Protein AF-A0A800AS78-F1 (afdb_monomer_lite)

Structure (mmCIF, N/CA/C/O backbone):
data_AF-A0A800AS78-F1
#
_entry.id   AF-A0A800AS78-F1
#
loop_
_atom_site.group_PDB
_atom_site.id
_atom_site.type_symbol
_atom_site.label_atom_id
_atom_site.label_alt_id
_atom_site.label_comp_id
_atom_site.label_asym_id
_atom_site.label_entity_id
_atom_site.label_seq_id
_atom_site.pdbx_PDB_ins_code
_atom_site.Cartn_x
_atom_site.Cartn_y
_atom_site.Cartn_z
_atom_site.occupancy
_atom_site.B_iso_or_equiv
_atom_site.auth_seq_id
_atom_site.auth_comp_id
_atom_site.auth_asym_id
_atom_site.auth_atom_id
_atom_site.pdbx_PDB_model_num
ATOM 1 N N . MET A 1 1 ? -11.876 2.652 -1.904 1.00 62.81 1 MET A N 1
ATOM 2 C CA . MET A 1 1 ? -11.357 3.111 -3.218 1.00 62.81 1 MET A CA 1
ATOM 3 C C . MET A 1 1 ? -10.158 2.248 -3.579 1.00 62.81 1 MET A C 1
ATOM 5 O O . MET A 1 1 ? -9.456 1.842 -2.663 1.00 62.81 1 MET A O 1
ATOM 9 N N . LYS A 1 2 ? -9.941 1.932 -4.862 1.00 75.62 2 LYS A N 1
ATOM 10 C CA . LYS A 1 2 ? -8.724 1.228 -5.299 1.00 75.62 2 LYS A CA 1
ATOM 11 C C . LYS A 1 2 ? -7.629 2.261 -5.555 1.00 75.62 2 LYS A C 1
ATOM 13 O O . LYS A 1 2 ? -7.904 3.267 -6.207 1.00 75.62 2 LYS A O 1
ATOM 18 N N . TYR A 1 3 ? -6.426 2.033 -5.042 1.00 90.62 3 TYR A N 1
ATOM 19 C CA . TYR A 1 3 ? -5.271 2.855 -5.397 1.00 90.62 3 TYR A CA 1
ATOM 20 C C . TYR A 1 3 ? -4.637 2.309 -6.670 1.00 90.62 3 TYR A C 1
ATOM 22 O O . TYR A 1 3 ? -4.584 1.099 -6.869 1.00 90.62 3 TYR A O 1
ATOM 30 N N . THR A 1 4 ? -4.180 3.198 -7.546 1.00 94.38 4 THR A N 1
ATOM 31 C CA . THR A 1 4 ? -3.430 2.830 -8.749 1.00 94.38 4 THR A CA 1
ATOM 32 C C . THR A 1 4 ? -2.098 3.557 -8.728 1.00 94.38 4 THR A C 1
ATOM 34 O O . THR A 1 4 ? -2.060 4.787 -8.716 1.00 94.38 4 THR A O 1
ATOM 37 N N . CYS A 1 5 ? -1.008 2.796 -8.740 1.00 94.50 5 CYS A N 1
ATOM 38 C CA . CYS A 1 5 ? 0.328 3.336 -8.900 1.00 94.50 5 CYS A CA 1
ATOM 39 C C . CYS A 1 5 ? 0.443 3.971 -10.287 1.00 94.50 5 CYS A C 1
ATOM 41 O O . CYS A 1 5 ? 0.292 3.300 -11.308 1.00 94.50 5 CYS A O 1
ATOM 43 N N . LEU A 1 6 ? 0.740 5.267 -10.331 1.00 94.56 6 LEU A N 1
ATOM 44 C CA . LEU A 1 6 ? 0.818 6.025 -11.583 1.00 94.56 6 LEU A CA 1
ATOM 45 C C . LEU A 1 6 ? 2.094 5.735 -12.392 1.00 94.56 6 LEU A C 1
ATOM 47 O O . LEU A 1 6 ? 2.184 6.144 -13.545 1.00 94.56 6 LEU A O 1
ATOM 51 N N . VAL A 1 7 ? 3.072 5.040 -11.799 1.00 96.69 7 VAL A N 1
ATOM 52 C CA . VAL A 1 7 ? 4.351 4.706 -12.444 1.00 96.69 7 VAL A CA 1
ATOM 53 C C . VAL A 1 7 ? 4.250 3.396 -13.219 1.00 96.69 7 VAL A C 1
ATOM 55 O O . VAL A 1 7 ? 4.561 3.355 -14.406 1.00 96.69 7 VAL A O 1
ATOM 58 N N . CYS A 1 8 ? 3.815 2.321 -12.556 1.00 96.62 8 CYS A N 1
ATOM 59 C CA . CYS A 1 8 ? 3.778 0.979 -13.144 1.00 96.62 8 CYS A CA 1
ATOM 60 C C . CYS A 1 8 ? 2.360 0.458 -13.423 1.00 96.62 8 CYS A C 1
ATOM 62 O O . CYS A 1 8 ? 2.211 -0.588 -14.049 1.00 96.62 8 CYS A O 1
ATOM 64 N N . GLY A 1 9 ? 1.318 1.160 -12.967 1.00 95.75 9 GLY A N 1
ATOM 65 C CA . GLY A 1 9 ? -0.076 0.746 -13.136 1.00 95.75 9 GLY A CA 1
ATOM 66 C C . GLY A 1 9 ? -0.559 -0.313 -12.142 1.00 95.75 9 GLY A C 1
ATOM 67 O O . GLY A 1 9 ? -1.680 -0.792 -12.292 1.00 95.75 9 GLY A O 1
ATOM 68 N N . TYR A 1 10 ? 0.244 -0.686 -11.136 1.00 94.12 10 TYR A N 1
ATOM 69 C CA . TYR A 1 10 ? -0.189 -1.600 -10.073 1.00 94.12 10 TYR A CA 1
ATOM 70 C C . TYR A 1 10 ? -1.462 -1.087 -9.391 1.00 94.12 10 TYR A C 1
ATOM 72 O O . TYR A 1 10 ? -1.538 0.088 -9.034 1.00 94.12 10 TYR A O 1
ATOM 80 N N . ILE A 1 11 ? -2.441 -1.966 -9.182 1.00 95.50 11 ILE A N 1
ATOM 81 C CA . ILE A 1 11 ? -3.687 -1.639 -8.489 1.00 95.50 11 ILE A CA 1
ATOM 82 C C . ILE A 1 11 ? -3.672 -2.334 -7.132 1.00 95.50 11 ILE A C 1
ATOM 84 O O . ILE A 1 11 ? -3.655 -3.561 -7.075 1.00 95.50 11 ILE A O 1
ATOM 88 N N . TYR A 1 12 ? -3.720 -1.553 -6.056 1.00 95.06 12 TYR A N 1
ATOM 89 C CA . TYR A 1 12 ? -3.911 -2.092 -4.713 1.00 95.06 12 TYR A CA 1
ATOM 90 C C . TYR A 1 12 ? -5.364 -2.545 -4.549 1.00 95.06 12 TYR A C 1
ATOM 92 O O . TYR A 1 12 ? -6.295 -1.745 -4.728 1.00 95.06 12 TYR A O 1
ATOM 100 N N . ASP A 1 13 ? -5.548 -3.817 -4.201 1.00 95.62 13 ASP A N 1
ATOM 101 C CA . ASP A 1 13 ? -6.847 -4.393 -3.877 1.00 95.62 13 ASP A CA 1
ATOM 102 C C . ASP A 1 13 ? -6.946 -4.648 -2.362 1.00 95.62 13 ASP A C 1
ATOM 104 O O . ASP A 1 13 ? -6.241 -5.524 -1.857 1.00 95.62 13 ASP A O 1
ATOM 108 N N . PRO A 1 14 ? -7.805 -3.915 -1.627 1.00 95.12 14 PRO A N 1
ATOM 109 C CA . PRO A 1 14 ? -7.987 -4.109 -0.192 1.00 95.12 14 PRO A CA 1
ATOM 110 C C . PRO A 1 14 ? -8.346 -5.542 0.182 1.00 95.12 14 PRO A C 1
ATOM 112 O O . PRO A 1 14 ? -7.908 -5.999 1.226 1.00 95.12 14 PRO A O 1
ATOM 115 N N . ASP A 1 15 ? -9.082 -6.277 -0.657 1.00 95.12 15 ASP A N 1
ATOM 116 C CA . ASP A 1 15 ? -9.473 -7.659 -0.347 1.00 95.12 15 ASP A CA 1
ATOM 117 C C . ASP A 1 15 ? -8.268 -8.616 -0.343 1.00 95.12 15 ASP A C 1
ATOM 119 O O . ASP A 1 15 ? -8.325 -9.690 0.255 1.00 95.12 15 ASP A O 1
ATOM 123 N N . VAL A 1 16 ? -7.169 -8.220 -0.992 1.00 94.56 16 VAL A N 1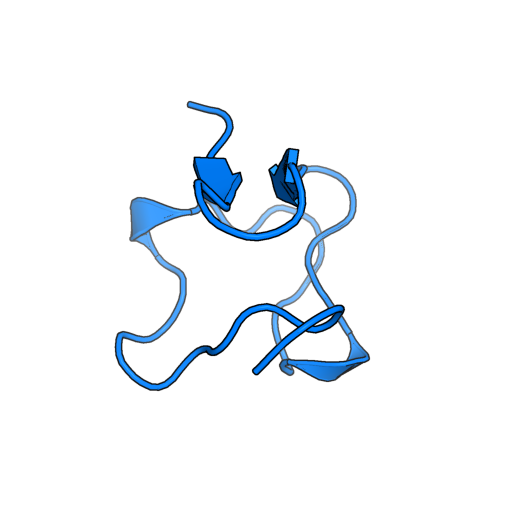
ATOM 124 C CA . VAL A 1 16 ? -5.906 -8.968 -1.052 1.00 94.56 16 VAL A CA 1
ATOM 125 C C . VAL A 1 16 ? -4.884 -8.414 -0.056 1.00 94.56 16 VAL A C 1
ATOM 127 O O . VAL A 1 16 ? -4.145 -9.190 0.546 1.00 94.56 16 VAL A O 1
ATOM 130 N N . GLY A 1 17 ? -4.853 -7.095 0.146 1.00 94.44 17 GLY A N 1
ATOM 131 C CA . GLY A 1 17 ? -3.800 -6.424 0.906 1.00 94.44 17 GLY A CA 1
ATOM 132 C C . GLY A 1 17 ? -2.472 -6.389 0.142 1.00 94.44 17 GLY A C 1
ATOM 133 O O . GLY A 1 17 ? -2.442 -6.409 -1.089 1.00 94.44 17 GLY A O 1
ATOM 134 N N . ASP A 1 18 ? -1.366 -6.333 0.879 1.00 94.38 18 ASP A N 1
ATOM 135 C CA . ASP A 1 18 ? -0.007 -6.445 0.345 1.00 94.38 18 ASP A CA 1
ATOM 136 C C . ASP A 1 18 ? 0.916 -7.071 1.398 1.00 94.38 18 ASP A C 1
ATOM 138 O O . ASP A 1 18 ? 1.480 -6.384 2.250 1.00 94.38 18 ASP A O 1
ATOM 142 N N . SER A 1 19 ? 1.080 -8.394 1.344 1.00 91.88 19 SER A N 1
ATOM 143 C CA . SER A 1 19 ? 1.918 -9.126 2.298 1.00 91.88 19 SER A CA 1
ATOM 144 C C . SER A 1 19 ? 3.392 -8.730 2.241 1.00 91.88 19 SER A C 1
ATOM 146 O O . SER A 1 19 ? 4.060 -8.778 3.273 1.00 91.88 19 SER A O 1
ATOM 148 N N . ASP A 1 20 ? 3.889 -8.328 1.070 1.00 88.31 20 ASP A N 1
ATOM 149 C CA . ASP A 1 20 ? 5.292 -7.950 0.880 1.00 88.31 20 ASP A CA 1
ATOM 150 C C . ASP A 1 20 ? 5.563 -6.580 1.520 1.00 88.31 20 ASP A C 1
ATOM 152 O O . ASP A 1 20 ? 6.616 -6.364 2.123 1.00 88.31 20 ASP A O 1
ATOM 156 N N . GLY A 1 21 ? 4.568 -5.688 1.470 1.00 87.50 21 GLY A N 1
ATOM 157 C CA . GLY A 1 21 ? 4.534 -4.401 2.169 1.00 87.50 21 GLY A CA 1
ATOM 158 C C . GLY A 1 21 ? 4.049 -4.459 3.625 1.00 87.50 21 GLY A C 1
ATOM 159 O O . GLY A 1 21 ? 3.945 -3.414 4.268 1.00 87.50 21 GLY A O 1
ATOM 160 N N . GLY A 1 22 ? 3.741 -5.645 4.163 1.00 91.75 22 GLY A N 1
ATOM 161 C CA . GLY A 1 22 ? 3.256 -5.821 5.540 1.00 91.75 22 GLY A CA 1
ATOM 162 C C . GLY A 1 22 ? 1.813 -5.357 5.783 1.00 91.75 22 GLY A C 1
ATOM 163 O O . GLY A 1 22 ? 1.436 -5.076 6.920 1.00 91.75 22 GLY A O 1
ATOM 164 N N . VAL A 1 23 ? 1.004 -5.277 4.730 1.00 95.31 23 VAL A N 1
ATOM 165 C CA . VAL A 1 23 ? -0.400 -4.859 4.742 1.00 95.31 23 VAL A CA 1
ATOM 166 C C . VAL A 1 23 ? -1.305 -6.087 4.649 1.00 95.31 23 VAL A C 1
ATOM 168 O O . VAL A 1 23 ? -1.206 -6.889 3.721 1.00 95.31 23 VAL A O 1
ATOM 171 N N . ALA A 1 24 ? -2.207 -6.254 5.611 1.00 96.38 24 ALA A N 1
ATOM 172 C CA . ALA A 1 24 ? -3.093 -7.412 5.656 1.00 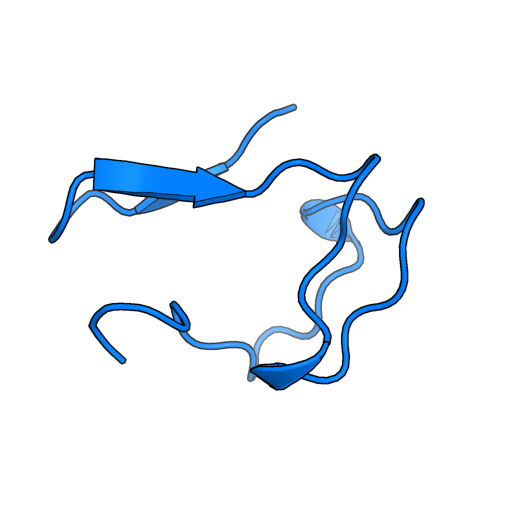96.38 24 ALA A CA 1
ATOM 173 C C . ALA A 1 24 ? -4.264 -7.304 4.653 1.00 96.38 24 ALA A C 1
ATOM 175 O O . ALA A 1 24 ? -4.677 -6.198 4.294 1.00 96.38 24 ALA A O 1
ATOM 176 N N . PRO A 1 25 ? -4.861 -8.438 4.241 1.00 96.75 25 PRO A N 1
ATOM 177 C CA . PRO A 1 25 ? -6.151 -8.432 3.560 1.0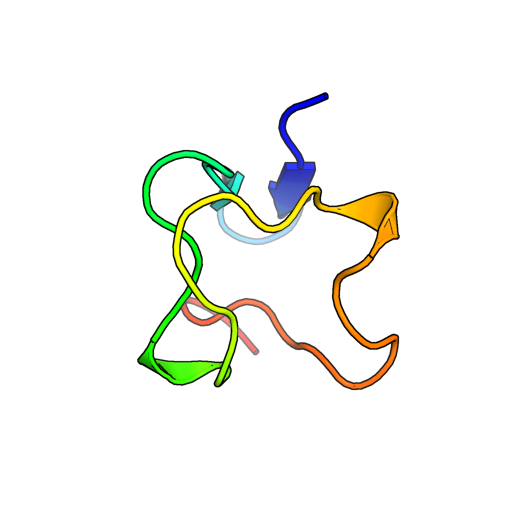0 96.75 25 PRO A CA 1
ATOM 178 C C . PRO A 1 25 ? -7.224 -7.720 4.396 1.00 96.75 25 PRO A C 1
ATOM 180 O O . PRO A 1 25 ? -7.294 -7.876 5.615 1.00 96.75 25 PRO A O 1
ATOM 183 N N . GLY A 1 26 ? -8.084 -6.964 3.726 1.00 95.69 26 GLY A N 1
ATOM 184 C CA . GLY A 1 26 ? -9.127 -6.123 4.305 1.00 95.69 26 GLY A CA 1
ATOM 185 C C . GLY A 1 26 ? -8.681 -4.703 4.668 1.00 95.69 26 GLY A C 1
ATOM 186 O O . GLY A 1 26 ? -9.539 -3.887 4.994 1.00 95.69 26 GLY A O 1
ATOM 187 N N . THR A 1 27 ? -7.384 -4.378 4.603 1.00 95.19 27 THR A N 1
ATOM 188 C CA . THR A 1 27 ? -6.892 -3.026 4.909 1.00 95.19 27 THR A CA 1
ATOM 189 C C . THR A 1 27 ? -7.252 -2.059 3.784 1.00 95.19 27 THR A C 1
ATOM 191 O O . THR A 1 27 ? -6.853 -2.245 2.629 1.00 95.19 27 THR A O 1
ATOM 194 N N . LEU A 1 28 ? -8.002 -1.002 4.098 1.00 95.44 28 LEU A N 1
ATOM 195 C CA . LEU A 1 28 ? -8.299 0.040 3.118 1.00 95.44 28 LEU A CA 1
ATOM 196 C C . LEU A 1 28 ? -7.028 0.823 2.792 1.00 95.44 28 LEU A C 1
ATOM 198 O O . LEU A 1 28 ? -6.173 1.015 3.648 1.00 95.44 28 LEU A O 1
ATOM 202 N N . PHE A 1 29 ? -6.911 1.330 1.563 1.00 92.81 29 PHE A N 1
ATOM 203 C CA . PHE A 1 29 ? -5.709 2.075 1.167 1.00 92.81 29 PHE A CA 1
ATOM 204 C C . PHE A 1 29 ? -5.448 3.315 2.046 1.00 92.81 29 PHE A C 1
ATOM 206 O O . PHE A 1 29 ? -4.306 3.694 2.248 1.00 92.81 29 PHE A O 1
ATOM 213 N N . GLU A 1 30 ? -6.496 3.927 2.599 1.00 93.56 30 GLU A N 1
ATOM 214 C CA . GLU A 1 30 ? -6.389 5.059 3.533 1.00 93.56 30 GLU A CA 1
ATOM 215 C C . GLU A 1 30 ? -5.844 4.683 4.922 1.00 93.56 30 GLU A C 1
ATOM 217 O O . GLU A 1 30 ? -5.459 5.561 5.687 1.00 93.56 30 GLU A O 1
ATOM 222 N N . GLU A 1 31 ? -5.809 3.390 5.245 1.00 95.19 31 GLU A N 1
ATOM 223 C CA . GLU A 1 31 ? -5.259 2.839 6.487 1.00 95.19 31 GLU A CA 1
ATOM 224 C C . GLU A 1 31 ? -3.851 2.257 6.286 1.00 95.19 31 GLU A C 1
ATOM 226 O O . GLU A 1 31 ? -3.189 1.875 7.253 1.00 95.19 31 GLU A O 1
ATOM 231 N N . VAL A 1 32 ? -3.391 2.165 5.034 1.00 93.69 32 VAL A N 1
ATOM 232 C CA . VAL A 1 32 ? -2.039 1.713 4.709 1.00 93.69 32 VAL 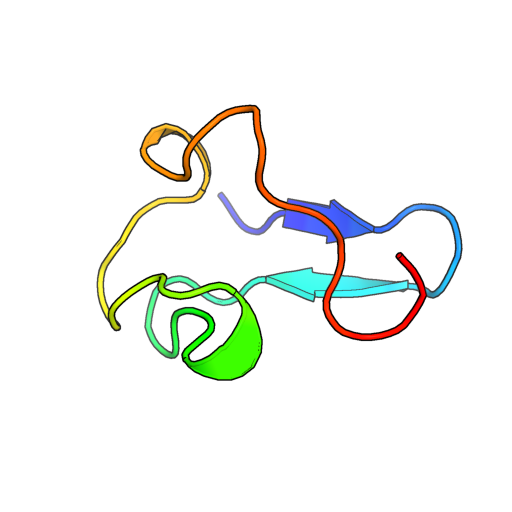A CA 1
ATOM 233 C C . VAL A 1 32 ? -1.037 2.744 5.248 1.00 93.69 32 VAL A C 1
ATOM 235 O O . VAL A 1 32 ? -1.239 3.941 5.041 1.00 93.69 32 VAL A O 1
ATOM 238 N N . PRO A 1 33 ? 0.043 2.324 5.935 1.00 93.56 33 PRO A N 1
ATOM 239 C CA . PRO A 1 33 ? 1.035 3.256 6.463 1.00 93.56 33 PRO A CA 1
ATOM 240 C C . PRO A 1 33 ? 1.633 4.156 5.375 1.00 93.56 33 PRO A C 1
ATOM 242 O O . PRO A 1 33 ? 1.980 3.670 4.303 1.00 93.56 33 PRO A O 1
ATOM 245 N N . A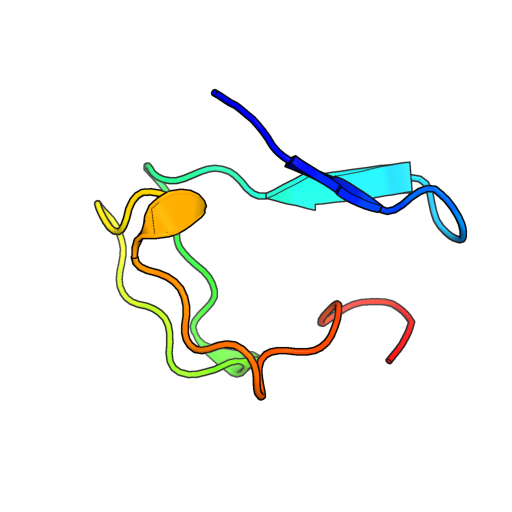SP A 1 34 ? 1.888 5.430 5.685 1.00 91.75 34 ASP A N 1
ATOM 246 C CA . ASP A 1 34 ? 2.529 6.382 4.753 1.00 91.75 34 ASP A CA 1
ATOM 247 C C . ASP A 1 34 ? 3.931 5.942 4.287 1.00 91.75 34 ASP A C 1
ATOM 249 O O . ASP A 1 34 ? 4.457 6.442 3.294 1.00 91.75 34 ASP A O 1
ATOM 253 N N . SER A 1 35 ? 4.564 5.019 5.017 1.00 92.44 35 SER A N 1
ATOM 254 C CA . SER A 1 35 ? 5.845 4.410 4.652 1.00 92.44 35 SER A CA 1
ATOM 255 C C . SER A 1 35 ? 5.725 3.286 3.619 1.00 92.44 35 SER A C 1
ATOM 257 O O . SER A 1 35 ? 6.745 2.724 3.225 1.00 92.44 35 SER A O 1
ATOM 259 N N . TRP A 1 36 ? 4.507 2.896 3.243 1.00 94.31 36 TRP A N 1
ATOM 260 C CA . TRP A 1 36 ? 4.275 1.884 2.225 1.00 94.31 36 TRP A CA 1
ATOM 261 C C . TRP A 1 36 ? 4.744 2.383 0.860 1.00 94.31 36 TRP A C 1
ATOM 263 O O . TRP A 1 36 ? 4.558 3.541 0.486 1.00 94.31 36 TRP A O 1
ATOM 273 N N . VAL A 1 37 ? 5.347 1.471 0.113 1.00 93.88 37 VAL A N 1
ATOM 274 C CA . VAL A 1 37 ? 5.872 1.690 -1.231 1.00 93.88 37 VAL A CA 1
ATOM 275 C C . VAL A 1 37 ? 5.244 0.656 -2.153 1.00 93.88 37 VAL A C 1
ATOM 277 O O . VAL A 1 37 ? 4.870 -0.429 -1.711 1.00 93.88 37 VAL A O 1
ATOM 280 N N . CYS A 1 38 ? 5.095 0.982 -3.432 1.00 94.06 38 CYS A N 1
ATOM 281 C CA . CYS A 1 38 ? 4.488 0.070 -4.384 1.00 94.06 38 CYS A 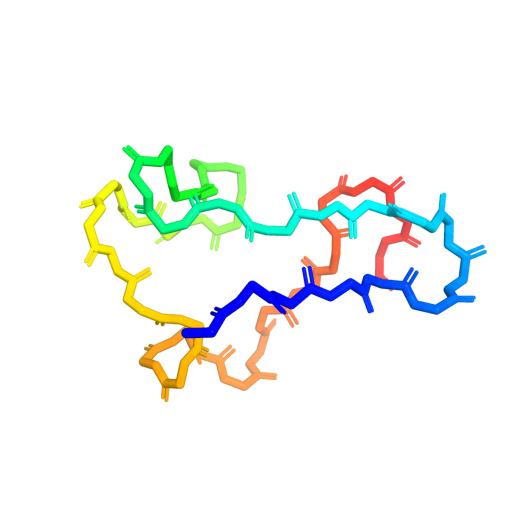CA 1
ATOM 282 C C . CYS A 1 38 ? 5.328 -1.217 -4.471 1.00 94.06 38 CYS A C 1
ATOM 284 O O . CYS A 1 38 ? 6.494 -1.147 -4.867 1.00 94.06 38 CYS A O 1
ATOM 286 N N . PRO A 1 39 ? 4.753 -2.408 -4.219 1.00 93.12 39 PRO A N 1
ATOM 287 C CA . PRO A 1 39 ? 5.520 -3.658 -4.179 1.00 93.12 39 PRO A CA 1
ATOM 288 C C . PRO A 1 39 ? 6.116 -4.034 -5.544 1.00 93.12 39 PRO A C 1
ATOM 290 O O . PRO A 1 39 ? 7.011 -4.868 -5.637 1.00 93.12 39 PRO A O 1
ATOM 293 N N . VAL A 1 40 ? 5.634 -3.408 -6.624 1.00 94.00 40 VAL A N 1
ATOM 294 C CA . VAL A 1 40 ? 6.098 -3.657 -7.992 1.00 94.00 40 VAL A CA 1
ATOM 295 C C . VAL A 1 40 ? 7.268 -2.757 -8.391 1.00 94.00 40 VAL A C 1
ATOM 297 O O . VAL A 1 40 ? 8.149 -3.209 -9.119 1.00 94.00 40 VAL A O 1
ATOM 300 N N . CYS A 1 41 ? 7.280 -1.483 -7.981 1.00 95.06 41 CYS A N 1
ATOM 301 C CA . CYS A 1 41 ? 8.253 -0.511 -8.495 1.00 95.06 41 CYS A CA 1
ATOM 302 C C . CYS A 1 41 ? 8.983 0.333 -7.444 1.00 95.06 41 CYS A C 1
ATOM 304 O O . CYS A 1 41 ? 9.839 1.121 -7.844 1.00 95.06 41 CYS A O 1
ATOM 306 N N . GLY A 1 42 ? 8.687 0.156 -6.152 1.00 87.50 42 GLY A N 1
ATOM 307 C CA . GLY A 1 42 ? 9.242 0.960 -5.058 1.00 87.50 42 GLY A CA 1
ATOM 308 C C . GLY A 1 42 ? 8.484 2.264 -4.905 1.00 87.50 42 GLY A C 1
ATOM 309 O O . GLY A 1 42 ? 9.053 3.320 -5.241 1.00 87.50 42 GLY A O 1
#

Sequence (42 aa):
MKYTCLVCGYIYDPDVGDSDGGVAPGTLFEEVPDSWVCPVCG

pLDDT: mean 92.73, std 5.86, range [62.81, 96.75]

Radius of gyration: 9.24 Å; chains: 1; bounding box: 21×16×20 Å

Foldseek 3Di:
DWDADPPPRDIADLQCFDVVQPGHRNDDPVNRDPPGDDPVPD

Secondary structure (DSSP, 8-state):
--EE-TTT--EE-TTT-BTTTTBPTT--GGGS-TT---TTT-